Protein AF-A0A1V9VDY4-F1 (afdb_monomer_lite)

pLDDT: mean 90.86, std 6.99, range [54.84, 97.06]

Foldseek 3Di:
DVVLVVLVVVLVVVVPDQKDKFKWFFQDWDDDDAWIWTWIDTDPFIAIETDGPVVPDDHGWIKTFIWGCPPPDSVCRVVHHYTYTPDMDTDDDDPDPLVVVLVVLPVVDDDPLSSQVVCCVPVVRDHDPVSVVVVVVPD

Structure (mmCIF, N/CA/C/O backbone):
data_AF-A0A1V9VDY4-F1
#
_entry.id   AF-A0A1V9VDY4-F1
#
loop_
_atom_site.group_PDB
_atom_site.id
_atom_site.type_symbol
_atom_site.label_atom_id
_atom_site.label_alt_id
_atom_site.label_comp_id
_atom_site.label_asym_id
_atom_site.label_entity_id
_atom_site.label_seq_id
_atom_site.pdbx_PDB_ins_code
_atom_site.Cartn_x
_atom_site.Cartn_y
_atom_site.Cartn_z
_atom_site.occupancy
_atom_site.B_iso_or_equiv
_atom_site.auth_seq_id
_atom_site.auth_comp_id
_atom_site.auth_asym_id
_atom_site.auth_atom_id
_atom_site.pdbx_PDB_model_num
ATOM 1 N N . MET A 1 1 ? -23.621 11.978 -4.513 1.00 56.09 1 MET A N 1
ATOM 2 C CA . MET A 1 1 ? -24.142 11.638 -3.167 1.00 56.09 1 MET A CA 1
ATOM 3 C C . MET A 1 1 ? -24.017 10.143 -2.850 1.00 56.09 1 MET A C 1
ATOM 5 O O . MET A 1 1 ? -23.484 9.822 -1.799 1.00 56.09 1 MET A O 1
ATOM 9 N N . ILE A 1 2 ? -24.393 9.242 -3.771 1.00 63.03 2 ILE A N 1
ATOM 10 C CA . ILE A 1 2 ? -24.307 7.767 -3.617 1.00 63.03 2 ILE A CA 1
ATOM 11 C C . ILE A 1 2 ? -22.907 7.274 -3.185 1.00 63.03 2 ILE A C 1
ATOM 13 O O . ILE A 1 2 ? -22.795 6.420 -2.313 1.00 63.03 2 ILE A O 1
ATOM 17 N N . ASN A 1 3 ? -21.839 7.872 -3.723 1.00 80.12 3 ASN A N 1
ATOM 18 C CA . ASN A 1 3 ? -20.452 7.499 -3.419 1.00 80.12 3 ASN A CA 1
ATOM 19 C C . ASN A 1 3 ? -20.071 7.725 -1.933 1.00 80.12 3 ASN A C 1
ATOM 21 O O . ASN A 1 3 ? -19.438 6.870 -1.322 1.00 80.12 3 ASN A O 1
ATOM 25 N N . ILE A 1 4 ? -20.517 8.822 -1.306 1.00 87.88 4 ILE A N 1
ATOM 26 C CA . ILE A 1 4 ? -20.198 9.105 0.109 1.00 87.88 4 ILE A CA 1
ATOM 27 C C . ILE A 1 4 ? -20.936 8.137 1.036 1.00 87.88 4 ILE A C 1
ATOM 29 O O . ILE A 1 4 ? -20.347 7.651 1.998 1.00 87.88 4 ILE A O 1
ATOM 33 N N . LEU A 1 5 ? -22.203 7.835 0.735 1.00 90.88 5 LEU A N 1
ATOM 34 C CA . LEU A 1 5 ? -22.981 6.876 1.517 1.00 90.88 5 LEU A CA 1
ATOM 35 C C . LEU A 1 5 ? -22.346 5.480 1.464 1.00 90.88 5 LEU A C 1
ATOM 37 O O . LEU A 1 5 ? -22.182 4.857 2.507 1.00 90.88 5 LEU A O 1
ATOM 41 N N . PHE A 1 6 ? -21.930 5.030 0.276 1.00 89.94 6 PHE A N 1
ATOM 42 C CA . PHE A 1 6 ? -21.223 3.759 0.112 1.00 89.94 6 PHE A CA 1
ATOM 43 C C . PHE A 1 6 ? -19.930 3.715 0.940 1.00 89.94 6 PHE A C 1
ATOM 45 O O . PHE A 1 6 ? -19.751 2.804 1.742 1.00 89.94 6 PHE A O 1
ATOM 52 N N . ASN A 1 7 ? -19.083 4.748 0.844 1.00 90.19 7 ASN A N 1
ATOM 53 C CA . ASN A 1 7 ? -17.867 4.840 1.661 1.00 90.19 7 ASN A CA 1
ATOM 54 C C . ASN A 1 7 ? -18.159 4.846 3.166 1.00 90.19 7 ASN A C 1
ATOM 56 O O . ASN A 1 7 ? -17.400 4.279 3.946 1.00 90.19 7 ASN A O 1
ATOM 60 N N . TYR A 1 8 ? -19.242 5.497 3.594 1.00 93.19 8 TYR A N 1
ATOM 61 C CA . TYR A 1 8 ? -19.627 5.524 5.001 1.00 93.19 8 TYR A CA 1
ATOM 62 C C . TYR A 1 8 ? -20.048 4.143 5.511 1.00 93.19 8 TYR A C 1
ATOM 64 O O . TYR A 1 8 ? -19.689 3.779 6.630 1.00 93.19 8 TYR A O 1
ATOM 72 N N . LEU A 1 9 ? -20.761 3.360 4.695 1.00 92.56 9 LEU A N 1
ATOM 73 C CA . LEU A 1 9 ? -21.112 1.978 5.027 1.00 92.56 9 LEU A CA 1
ATOM 74 C C . LEU A 1 9 ? -19.859 1.100 5.128 1.00 92.56 9 LEU A C 1
ATOM 76 O O . LEU A 1 9 ? -19.678 0.439 6.146 1.00 92.56 9 LEU A O 1
ATOM 80 N N . SER A 1 10 ? -18.940 1.174 4.162 1.00 91.81 10 SER A N 1
ATOM 81 C CA . SER A 1 10 ? -17.666 0.440 4.221 1.00 91.81 10 SER A CA 1
ATOM 82 C C . SER A 1 10 ? -16.811 0.843 5.428 1.00 91.81 10 SER A C 1
ATOM 84 O O . SER A 1 10 ? -16.224 -0.003 6.099 1.00 91.81 10 SER A O 1
ATOM 86 N N . TYR A 1 11 ? -16.790 2.133 5.775 1.00 93.94 11 TYR A N 1
ATOM 87 C CA . TYR A 1 11 ? -16.150 2.610 6.999 1.00 93.94 11 TYR A CA 1
ATOM 88 C C . TYR A 1 11 ? -16.806 2.029 8.260 1.00 93.94 11 TYR A C 1
ATOM 90 O O . TYR A 1 11 ? -16.112 1.678 9.212 1.00 93.94 11 TYR A O 1
ATOM 98 N N . LYS A 1 12 ? -18.138 1.919 8.295 1.00 94.12 12 LYS A N 1
ATOM 99 C CA . LYS A 1 12 ? -18.848 1.300 9.422 1.00 94.12 12 LYS A CA 1
ATOM 100 C C . LYS A 1 12 ? -18.514 -0.179 9.564 1.00 94.12 12 LYS A C 1
ATOM 102 O O . LYS A 1 12 ? -18.326 -0.607 10.697 1.00 94.12 12 LYS A O 1
ATOM 107 N N . GLU A 1 13 ? -18.392 -0.910 8.457 1.00 92.56 13 GLU A N 1
ATOM 108 C CA . GLU A 1 13 ? -17.922 -2.301 8.452 1.00 92.56 13 GLU A CA 1
ATOM 109 C C . GLU A 1 13 ? -16.512 -2.414 9.045 1.00 92.56 13 GLU A C 1
ATOM 111 O O . GLU A 1 13 ? -16.319 -3.156 10.004 1.00 92.56 13 GLU A O 1
ATOM 116 N N . LEU A 1 14 ? -15.566 -1.585 8.584 1.00 92.69 14 LEU A N 1
ATOM 117 C CA . LEU A 1 14 ? -14.205 -1.525 9.138 1.00 92.69 14 LEU A CA 1
ATOM 118 C C . LEU A 1 14 ? -14.198 -1.252 10.654 1.00 92.69 14 LEU A C 1
ATOM 120 O O . LEU A 1 14 ? -13.362 -1.774 11.383 1.00 92.69 14 LEU A O 1
ATOM 124 N N . LYS A 1 15 ? -15.119 -0.415 11.147 1.00 93.75 15 LYS A N 1
ATOM 125 C CA . LYS A 1 15 ? -15.198 -0.025 12.565 1.00 93.75 15 LYS A CA 1
ATOM 126 C C . LYS A 1 15 ? -15.959 -1.010 13.454 1.00 93.75 15 LYS A C 1
ATOM 128 O O . LYS A 1 15 ? -16.056 -0.733 14.650 1.00 93.75 15 LYS A O 1
ATOM 133 N N . LYS A 1 16 ? -16.503 -2.113 12.921 1.00 93.06 16 LYS A N 1
ATOM 134 C CA . LYS A 1 16 ? -17.168 -3.145 13.740 1.00 93.06 16 LYS A CA 1
ATOM 135 C C . LYS A 1 16 ? -16.210 -3.788 14.740 1.00 93.06 16 LYS A C 1
ATOM 137 O O . LYS A 1 16 ? -16.628 -4.126 15.843 1.00 93.06 16 LYS A O 1
ATOM 142 N N . GLU A 1 17 ? -14.936 -3.894 14.373 1.00 91.56 17 GLU A N 1
ATOM 143 C CA . GLU A 1 17 ? -13.894 -4.514 15.184 1.00 91.56 17 GLU A CA 1
ATOM 144 C C . GLU A 1 17 ? -12.765 -3.520 15.458 1.00 91.56 17 GLU A C 1
ATOM 146 O O . GLU A 1 17 ? -12.390 -2.720 14.599 1.00 91.56 17 GLU A O 1
ATOM 151 N N . TYR A 1 18 ? -12.210 -3.548 16.673 1.00 93.56 18 TYR A N 1
ATOM 152 C CA . TYR A 1 18 ? -11.045 -2.722 17.016 1.00 93.56 18 TYR A CA 1
ATOM 153 C C . TYR A 1 18 ? -9.753 -3.252 16.407 1.00 93.56 18 TYR A C 1
ATOM 155 O O . TYR A 1 18 ? -8.854 -2.466 16.126 1.00 93.56 18 TYR A O 1
ATOM 163 N N . ILE A 1 19 ? -9.676 -4.564 16.212 1.00 95.81 19 ILE A N 1
ATOM 164 C CA . ILE A 1 19 ? -8.570 -5.259 15.570 1.00 95.81 19 ILE A CA 1
ATOM 165 C C . ILE A 1 19 ? -9.151 -5.856 14.302 1.00 95.81 19 ILE A C 1
ATOM 167 O O . ILE A 1 19 ? -10.032 -6.698 14.396 1.00 95.81 19 ILE A O 1
ATOM 171 N N . PHE A 1 20 ? -8.708 -5.370 13.150 1.00 94.75 20 PHE A N 1
ATOM 172 C CA . PHE A 1 20 ? -9.260 -5.761 11.862 1.00 94.75 20 PHE A CA 1
ATOM 173 C C . PHE A 1 20 ? -8.207 -6.504 11.055 1.00 94.75 20 PHE A C 1
ATOM 175 O O . PHE A 1 20 ? -7.064 -6.049 10.954 1.00 94.75 20 PHE A O 1
ATOM 182 N N . GLU A 1 21 ? -8.608 -7.632 10.485 1.00 94.88 21 GLU A N 1
ATOM 183 C CA . GLU A 1 21 ? -7.789 -8.472 9.620 1.00 94.88 21 GLU A CA 1
ATOM 184 C C . GLU A 1 21 ? -8.248 -8.333 8.168 1.00 94.88 21 GLU A C 1
ATOM 186 O O . GLU A 1 21 ? -9.444 -8.335 7.870 1.00 94.88 21 GLU A O 1
ATOM 191 N N . THR A 1 22 ? -7.304 -8.184 7.241 1.00 94.50 22 THR A N 1
ATOM 192 C CA . THR A 1 22 ? -7.633 -8.074 5.821 1.00 94.50 22 THR A CA 1
ATOM 193 C C . THR A 1 22 ? -6.510 -8.563 4.922 1.00 94.50 22 THR A C 1
ATOM 195 O O . THR A 1 22 ? -5.326 -8.387 5.213 1.00 94.50 22 THR A O 1
ATOM 198 N N . LYS A 1 23 ? -6.893 -9.100 3.763 1.00 95.19 23 LYS A N 1
ATOM 199 C CA . LYS A 1 23 ? -5.962 -9.363 2.667 1.00 95.19 23 LYS A CA 1
ATOM 200 C C . LYS A 1 23 ? -5.697 -8.060 1.928 1.00 95.19 23 LYS A C 1
ATOM 202 O O . LYS A 1 23 ? -6.637 -7.394 1.497 1.00 95.19 23 LYS A O 1
ATOM 207 N N . ALA A 1 24 ? -4.429 -7.720 1.757 1.00 95.44 24 ALA A N 1
ATOM 208 C CA . ALA A 1 24 ? -4.005 -6.503 1.099 1.00 95.44 24 ALA A CA 1
ATOM 209 C C . ALA A 1 24 ? -2.908 -6.751 0.056 1.00 95.44 24 ALA A C 1
ATOM 211 O O . ALA A 1 24 ? -1.959 -7.492 0.297 1.00 95.44 24 ALA A O 1
ATOM 212 N N . GLU A 1 25 ? -3.021 -6.091 -1.096 1.00 94.69 25 GLU A N 1
ATOM 213 C CA . GLU A 1 25 ? -1.958 -6.024 -2.109 1.00 94.69 25 GLU A CA 1
ATOM 214 C C . GLU A 1 25 ? -1.026 -4.845 -1.797 1.00 94.69 25 GLU A C 1
ATOM 216 O O . GLU A 1 25 ? -1.482 -3.727 -1.526 1.00 94.69 25 GLU A O 1
ATOM 221 N N . VAL A 1 26 ? 0.287 -5.071 -1.863 1.00 95.25 26 VAL A N 1
ATOM 222 C CA . VAL A 1 26 ? 1.295 -4.012 -1.750 1.00 95.25 26 VAL A CA 1
ATOM 223 C C . VAL A 1 26 ? 1.333 -3.206 -3.045 1.00 95.25 26 VAL A C 1
ATOM 225 O O . VAL A 1 26 ? 1.874 -3.643 -4.057 1.00 95.25 26 VAL A O 1
ATOM 228 N N . LEU A 1 27 ? 0.794 -1.989 -3.017 1.00 93.31 27 LEU A N 1
ATOM 229 C CA . LEU A 1 27 ? 0.771 -1.111 -4.187 1.00 93.31 27 LEU A CA 1
ATOM 230 C C . LEU A 1 27 ? 2.097 -0.386 -4.395 1.00 93.31 27 LEU A C 1
ATOM 232 O O . LEU A 1 27 ? 2.561 -0.230 -5.523 1.00 93.31 27 LEU A O 1
ATOM 236 N N . ASN A 1 28 ? 2.678 0.129 -3.310 1.00 92.81 28 ASN A N 1
ATOM 237 C CA . ASN A 1 28 ? 3.909 0.903 -3.378 1.00 92.81 28 ASN A CA 1
ATOM 238 C C . ASN A 1 28 ? 4.664 0.891 -2.050 1.00 92.81 28 ASN A C 1
ATOM 240 O O . ASN A 1 28 ? 4.069 0.704 -0.989 1.00 92.81 28 ASN A O 1
ATOM 244 N N . ILE A 1 29 ? 5.964 1.163 -2.116 1.00 93.75 29 ILE A N 1
ATOM 245 C CA . ILE A 1 29 ? 6.860 1.214 -0.962 1.00 93.75 29 ILE A CA 1
ATOM 246 C C . ILE A 1 29 ? 7.597 2.549 -0.997 1.00 93.75 29 ILE A C 1
ATOM 248 O O . ILE A 1 29 ? 8.145 2.941 -2.026 1.00 93.75 29 ILE A O 1
ATOM 252 N N . TYR A 1 30 ? 7.592 3.250 0.132 1.00 92.25 30 TYR A N 1
ATOM 253 C CA . TYR A 1 30 ? 8.275 4.520 0.335 1.00 92.25 30 TYR A CA 1
ATOM 254 C C . TYR A 1 30 ? 9.353 4.329 1.408 1.00 92.25 30 TYR A C 1
ATOM 256 O O . TYR A 1 30 ? 9.033 4.390 2.603 1.00 92.25 30 TYR A O 1
ATOM 264 N N . PRO A 1 31 ? 10.617 4.116 1.007 1.00 91.06 31 PRO A N 1
ATOM 265 C CA . PRO A 1 31 ? 11.702 3.917 1.956 1.00 91.06 31 PRO A CA 1
ATOM 266 C C . PRO A 1 31 ? 11.888 5.140 2.861 1.00 91.06 31 PRO A C 1
ATOM 268 O O . PRO A 1 31 ? 11.918 6.276 2.376 1.00 91.06 31 PRO A O 1
ATOM 271 N N . LYS A 1 32 ? 12.016 4.931 4.177 1.00 91.19 32 LYS A N 1
ATOM 272 C CA . LYS A 1 32 ? 12.476 5.961 5.135 1.00 91.19 32 LYS A CA 1
ATOM 273 C C . LYS A 1 32 ? 13.729 5.475 5.847 1.00 91.19 32 LYS A C 1
ATOM 275 O O . LYS A 1 32 ? 14.176 4.357 5.633 1.00 91.19 32 LYS A O 1
ATOM 280 N N . GLU A 1 33 ? 14.341 6.304 6.687 1.00 89.00 33 GLU A N 1
ATOM 281 C CA . GLU A 1 33 ? 15.585 5.923 7.369 1.00 89.00 33 GLU A CA 1
ATOM 282 C C . GLU A 1 33 ? 15.401 4.696 8.275 1.00 89.00 33 GLU A C 1
ATOM 284 O O . GLU A 1 33 ? 16.178 3.748 8.175 1.00 89.00 33 GLU A O 1
ATOM 289 N N . LYS A 1 34 ? 14.343 4.685 9.100 1.00 90.50 34 LYS A N 1
ATOM 290 C CA . LYS A 1 34 ? 14.129 3.680 10.161 1.00 90.50 34 LYS A CA 1
ATOM 291 C C . LYS A 1 34 ? 13.155 2.553 9.809 1.00 90.50 34 LYS A C 1
ATOM 293 O O . LYS A 1 34 ? 13.256 1.473 10.370 1.00 90.50 34 LYS A O 1
ATOM 298 N N . PHE A 1 35 ? 12.190 2.819 8.942 1.00 92.56 35 PHE A N 1
ATOM 299 C CA . PHE A 1 35 ? 11.129 1.888 8.556 1.00 92.56 35 PHE A CA 1
ATOM 300 C C . PHE A 1 35 ? 10.671 2.226 7.145 1.00 92.56 35 PHE A C 1
ATOM 302 O O . PHE A 1 35 ? 10.915 3.334 6.669 1.00 92.56 35 PHE A O 1
ATOM 309 N N . ASP A 1 36 ? 9.962 1.315 6.502 1.00 94.00 36 ASP A N 1
ATOM 310 C CA . ASP A 1 36 ? 9.348 1.595 5.212 1.00 94.00 36 ASP A CA 1
ATOM 311 C C . ASP A 1 36 ? 7.875 1.934 5.408 1.00 94.00 36 ASP A C 1
ATOM 313 O O . ASP A 1 36 ? 7.174 1.317 6.214 1.00 94.00 36 ASP A O 1
ATOM 317 N N . VAL A 1 37 ? 7.399 2.951 4.689 1.00 95.69 37 VAL A N 1
ATOM 318 C CA . VAL A 1 37 ? 5.967 3.242 4.607 1.00 95.69 37 VAL A CA 1
ATOM 319 C C . VAL A 1 37 ? 5.435 2.518 3.386 1.00 95.69 37 VAL A C 1
ATOM 321 O O . VAL A 1 37 ? 5.825 2.821 2.261 1.00 95.69 37 VAL A O 1
ATOM 324 N N . 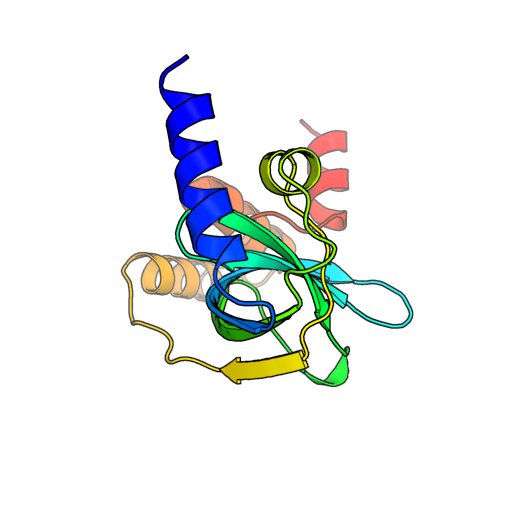ILE A 1 38 ? 4.538 1.567 3.600 1.00 96.31 38 ILE A N 1
ATOM 325 C CA . ILE A 1 38 ? 3.974 0.735 2.543 1.00 96.31 38 ILE A CA 1
ATOM 326 C C . ILE A 1 38 ? 2.532 1.158 2.300 1.00 96.31 38 ILE A C 1
ATOM 328 O O . ILE A 1 38 ? 1.745 1.272 3.240 1.00 96.31 38 ILE A O 1
ATOM 332 N N . LYS A 1 39 ? 2.190 1.403 1.032 1.00 96.56 39 LYS A N 1
ATOM 333 C CA . LYS A 1 39 ? 0.814 1.625 0.590 1.00 96.56 39 LYS A CA 1
ATOM 334 C C . LYS A 1 39 ? 0.182 0.282 0.248 1.00 96.56 39 LYS A C 1
ATOM 336 O O . LYS A 1 39 ? 0.671 -0.425 -0.631 1.00 96.56 39 LYS A O 1
ATOM 341 N N . LEU A 1 40 ? -0.911 -0.026 0.925 1.00 96.81 40 LEU A N 1
ATOM 342 C CA . LEU A 1 40 ? -1.638 -1.283 0.851 1.00 96.81 40 LEU A CA 1
ATOM 343 C C . LEU A 1 40 ? -3.047 -1.041 0.309 1.00 96.81 40 LEU A C 1
ATOM 345 O O . LEU A 1 40 ? -3.668 -0.013 0.596 1.00 96.81 40 LEU A O 1
ATOM 349 N N . LYS A 1 41 ? -3.556 -2.005 -0.455 1.00 94.56 41 LYS A N 1
ATOM 350 C CA . LYS A 1 41 ? -4.935 -2.029 -0.943 1.00 94.56 41 LYS A CA 1
ATOM 351 C C . LYS A 1 41 ? -5.662 -3.225 -0.357 1.00 94.56 41 LYS A C 1
ATOM 353 O O . LYS A 1 41 ? -5.389 -4.347 -0.770 1.00 94.56 41 LYS A O 1
ATOM 358 N N . GLY A 1 42 ? -6.549 -2.963 0.598 1.00 91.62 42 GLY A N 1
ATOM 359 C CA . GLY A 1 42 ? -7.468 -3.957 1.147 1.00 91.62 42 GLY A CA 1
ATOM 360 C C . GLY A 1 42 ? -8.761 -4.035 0.338 1.00 91.62 42 GLY A C 1
ATOM 361 O O . GLY A 1 42 ? -8.870 -3.468 -0.756 1.00 91.62 42 GLY A O 1
ATOM 362 N N . ASP A 1 43 ? -9.768 -4.703 0.895 1.00 86.44 43 ASP A N 1
ATOM 363 C CA . ASP A 1 43 ? -11.079 -4.800 0.256 1.00 86.44 43 ASP A CA 1
ATOM 364 C C . ASP A 1 43 ? -11.849 -3.471 0.350 1.00 86.44 43 ASP A C 1
ATOM 366 O O . ASP A 1 43 ? -12.373 -3.089 1.395 1.00 86.44 43 ASP A O 1
ATOM 370 N N . GLY A 1 44 ? -11.869 -2.722 -0.754 1.00 84.69 44 GLY A N 1
ATOM 371 C CA . GLY A 1 44 ? -12.613 -1.467 -0.868 1.00 84.69 44 GLY A CA 1
ATOM 372 C C . GLY A 1 44 ? -11.954 -0.237 -0.233 1.00 84.69 44 GLY A C 1
ATOM 373 O O . GLY A 1 44 ? -12.571 0.826 -0.226 1.00 84.69 44 GLY A O 1
ATOM 374 N N . PHE A 1 45 ? -10.718 -0.332 0.270 1.00 90.12 45 PHE A N 1
ATOM 375 C CA . PHE A 1 45 ? -9.977 0.818 0.801 1.00 90.12 45 PHE A CA 1
ATOM 376 C C . PHE A 1 45 ? -8.465 0.712 0.582 1.00 90.12 45 PHE A C 1
ATOM 378 O O . PHE A 1 45 ? -7.891 -0.370 0.459 1.00 90.12 45 PHE A O 1
ATOM 385 N N . GLU A 1 46 ? -7.808 1.870 0.573 1.00 94.31 46 GLU A N 1
ATOM 386 C CA . GLU A 1 46 ? -6.352 1.986 0.548 1.00 94.31 46 GLU A CA 1
ATOM 387 C C . GLU A 1 46 ? -5.864 2.605 1.853 1.00 94.31 46 GLU A C 1
ATOM 389 O O . GLU A 1 46 ? -6.496 3.500 2.417 1.00 94.31 46 GLU A O 1
ATOM 394 N N . PHE A 1 47 ? -4.723 2.136 2.335 1.00 96.38 47 PHE A N 1
ATOM 395 C CA . PHE A 1 47 ? -4.138 2.612 3.578 1.00 96.38 47 PHE A CA 1
ATOM 396 C C . PHE A 1 47 ? -2.620 2.521 3.528 1.00 96.38 47 PHE A C 1
ATOM 398 O O . PHE A 1 47 ? -2.026 1.920 2.632 1.00 96.38 47 PHE A O 1
ATOM 405 N N . PHE A 1 48 ? -1.988 3.162 4.495 1.00 97.06 48 PHE A N 1
ATOM 406 C CA . PHE A 1 48 ? -0.548 3.192 4.650 1.00 97.06 48 PHE A CA 1
ATOM 407 C C . PHE A 1 48 ? -0.181 2.543 5.973 1.00 97.06 48 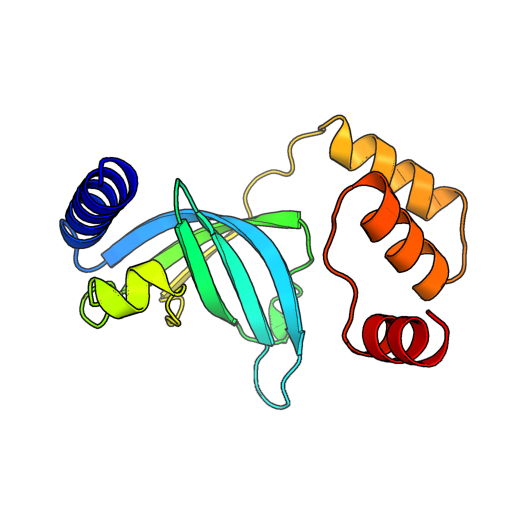PHE A C 1
ATOM 409 O O . PHE A 1 48 ? -0.861 2.755 6.979 1.00 97.06 48 PHE A O 1
ATOM 416 N N . ALA A 1 49 ? 0.911 1.792 5.994 1.00 96.62 49 ALA A N 1
ATOM 417 C CA . ALA A 1 49 ? 1.432 1.265 7.240 1.00 96.62 49 ALA A CA 1
ATOM 418 C C . ALA A 1 49 ? 2.955 1.223 7.278 1.00 96.62 49 ALA A C 1
ATOM 420 O O . ALA A 1 49 ? 3.615 1.149 6.242 1.00 96.62 49 ALA A O 1
ATOM 421 N N . SER A 1 50 ? 3.511 1.310 8.485 1.00 94.88 50 SER A N 1
ATOM 422 C CA . SER A 1 50 ? 4.948 1.154 8.716 1.00 94.88 50 SER A CA 1
ATOM 423 C C . SER A 1 50 ? 5.328 -0.316 8.854 1.00 94.88 50 SER A C 1
ATOM 425 O O . SER A 1 50 ? 4.732 -1.014 9.678 1.00 94.88 50 SER A O 1
ATOM 427 N N . PHE A 1 51 ? 6.374 -0.733 8.147 1.00 94.62 51 PHE A N 1
ATOM 428 C CA . PHE A 1 51 ? 6.999 -2.051 8.267 1.00 94.62 51 PHE A CA 1
ATOM 429 C C . PHE A 1 51 ? 8.494 -1.922 8.577 1.00 94.62 51 PHE A C 1
ATOM 431 O O . PHE A 1 51 ? 9.121 -0.922 8.216 1.00 94.62 51 PHE A O 1
ATOM 438 N N . SER A 1 52 ? 9.070 -2.926 9.248 1.00 91.62 52 SER A N 1
ATOM 439 C CA . SER A 1 52 ? 10.528 -3.000 9.402 1.00 91.62 52 SER A CA 1
ATOM 440 C C . SER A 1 52 ? 11.189 -3.245 8.044 1.00 91.62 52 SER A C 1
ATOM 442 O O . SER A 1 52 ? 10.621 -3.922 7.188 1.00 91.62 52 SER A O 1
ATOM 444 N N . LYS A 1 53 ? 12.406 -2.727 7.861 1.00 87.19 53 LYS A N 1
ATOM 445 C CA . LYS A 1 53 ? 13.194 -2.938 6.635 1.00 87.19 53 LYS A CA 1
ATOM 446 C C . LYS A 1 53 ? 13.602 -4.394 6.430 1.00 87.19 53 LYS A C 1
ATOM 448 O O . LYS A 1 53 ? 13.779 -4.833 5.297 1.00 87.19 53 LYS A O 1
ATOM 453 N N . ASP A 1 54 ? 13.711 -5.145 7.520 1.00 87.56 54 ASP A N 1
ATOM 454 C CA . ASP A 1 54 ? 14.143 -6.545 7.499 1.00 87.56 54 ASP A CA 1
ATOM 455 C C . ASP A 1 54 ? 13.083 -7.482 6.896 1.00 87.56 54 ASP A C 1
ATOM 457 O O . ASP A 1 54 ? 13.377 -8.626 6.558 1.00 87.56 54 ASP A O 1
ATOM 461 N N . GLU A 1 55 ? 11.853 -6.994 6.699 1.00 86.00 55 GLU A N 1
ATOM 462 C CA . GLU A 1 55 ? 10.740 -7.796 6.190 1.00 86.00 55 GLU A CA 1
ATOM 463 C C . GLU A 1 55 ? 10.793 -8.041 4.673 1.00 86.00 55 GLU A C 1
ATOM 465 O O . GLU A 1 55 ? 10.005 -8.837 4.167 1.00 86.00 55 GLU A O 1
ATOM 470 N N . ASN A 1 56 ? 11.693 -7.386 3.925 1.00 88.06 56 ASN A N 1
ATOM 471 C CA . ASN A 1 56 ? 11.896 -7.598 2.478 1.00 88.06 56 ASN A CA 1
ATOM 472 C C . ASN A 1 56 ? 10.580 -7.684 1.666 1.00 88.06 56 ASN A C 1
ATOM 474 O O . ASN A 1 56 ? 10.407 -8.554 0.809 1.00 88.06 56 ASN A O 1
ATOM 478 N N . ILE A 1 57 ? 9.619 -6.814 1.990 1.00 92.19 57 ILE A N 1
ATOM 479 C CA . ILE A 1 57 ? 8.325 -6.735 1.306 1.00 92.19 57 ILE A CA 1
ATOM 480 C C . ILE A 1 57 ? 8.542 -6.095 -0.061 1.00 92.19 57 ILE A C 1
ATOM 482 O O . ILE A 1 57 ? 9.268 -5.107 -0.183 1.00 92.19 57 ILE A O 1
ATOM 486 N N . LYS A 1 58 ? 7.901 -6.637 -1.096 1.00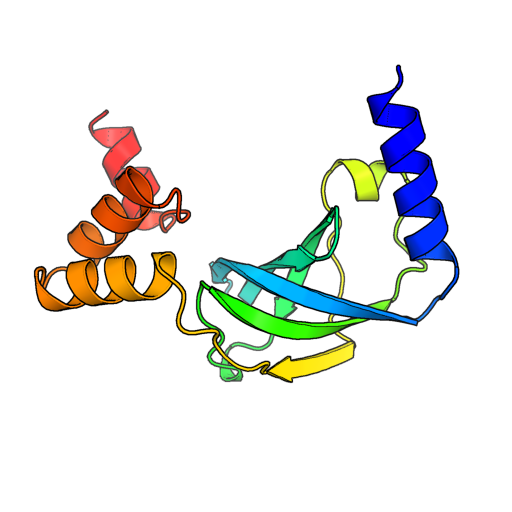 90.50 58 LYS A N 1
ATOM 487 C CA . LYS A 1 58 ? 8.003 -6.138 -2.469 1.00 90.50 58 LYS A CA 1
ATOM 488 C C . LYS A 1 58 ? 6.655 -5.639 -2.974 1.00 90.50 58 LYS A C 1
ATOM 490 O O . LYS A 1 58 ? 5.594 -6.035 -2.494 1.00 90.50 58 LYS A O 1
ATOM 495 N N . LYS A 1 59 ? 6.698 -4.751 -3.974 1.00 90.31 59 LYS A N 1
ATOM 496 C CA . LYS A 1 59 ? 5.495 -4.356 -4.721 1.00 90.31 59 LYS A CA 1
ATOM 497 C C . LYS A 1 59 ? 4.806 -5.620 -5.245 1.00 90.31 59 LYS A C 1
ATOM 499 O O . LYS A 1 59 ? 5.486 -6.540 -5.697 1.00 90.31 59 LYS A O 1
ATOM 504 N N . LEU A 1 60 ? 3.475 -5.624 -5.211 1.00 89.00 60 LEU A N 1
ATOM 505 C CA . LEU A 1 60 ? 2.596 -6.716 -5.641 1.00 89.00 60 LEU A CA 1
ATOM 506 C C . LEU A 1 60 ? 2.610 -7.965 -4.753 1.00 89.00 60 LEU A C 1
ATOM 508 O O . LEU A 1 60 ? 1.966 -8.955 -5.094 1.00 89.00 60 LEU A O 1
ATOM 512 N N . ASP A 1 61 ? 3.308 -7.947 -3.618 1.00 91.81 61 ASP A N 1
ATOM 513 C CA . ASP A 1 61 ? 3.114 -8.992 -2.620 1.00 91.81 61 ASP A CA 1
ATOM 514 C C . ASP A 1 61 ? 1.690 -8.904 -2.050 1.00 91.81 61 ASP A C 1
ATOM 516 O O . ASP A 1 61 ? 1.170 -7.815 -1.784 1.00 91.81 61 ASP A O 1
ATOM 520 N N . PHE A 1 62 ? 1.065 -10.064 -1.853 1.00 93.38 62 PHE A N 1
ATOM 521 C CA . PHE A 1 62 ? -0.192 -10.181 -1.127 1.00 93.38 62 PHE A CA 1
ATOM 522 C C . PHE A 1 62 ? 0.115 -10.492 0.330 1.00 93.38 62 PHE A C 1
ATOM 524 O O . PHE A 1 62 ? 0.831 -11.446 0.630 1.00 93.38 62 PHE A O 1
ATOM 531 N N . LEU A 1 63 ? -0.428 -9.690 1.235 1.00 95.38 63 LEU A N 1
ATOM 532 C CA . LEU A 1 63 ? -0.236 -9.829 2.670 1.00 95.38 63 LEU A CA 1
ATOM 533 C C . LEU A 1 63 ? -1.595 -10.006 3.337 1.00 95.38 63 LEU A C 1
ATOM 535 O O . LEU A 1 63 ? -2.547 -9.311 2.996 1.00 95.38 63 LEU A O 1
ATOM 539 N N . ASN A 1 64 ? -1.684 -10.902 4.309 1.00 95.94 64 ASN A N 1
ATOM 540 C CA . ASN A 1 64 ? -2.765 -10.870 5.280 1.00 95.94 64 ASN A CA 1
ATOM 541 C C . ASN A 1 64 ? -2.296 -10.011 6.453 1.00 95.94 64 ASN A C 1
ATOM 543 O O . ASN A 1 64 ? -1.271 -10.325 7.050 1.00 95.94 64 ASN A O 1
ATOM 547 N N . VAL A 1 65 ? -2.965 -8.896 6.736 1.00 96.00 65 VAL A N 1
ATOM 548 C CA . VAL A 1 65 ? -2.5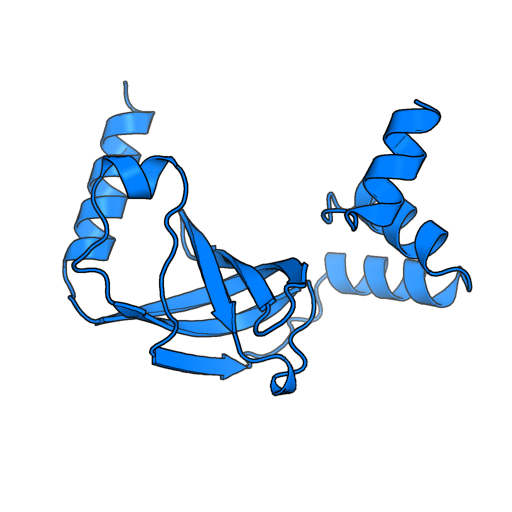06 -7.916 7.728 1.00 96.00 65 VAL A CA 1
ATOM 549 C C . VAL A 1 65 ? -3.559 -7.670 8.794 1.00 96.00 65 VAL A C 1
ATOM 551 O O . VAL A 1 65 ? -4.749 -7.583 8.503 1.00 96.00 65 VAL A O 1
ATOM 554 N N . VAL A 1 66 ? -3.091 -7.479 10.023 1.00 96.50 66 VAL A N 1
ATOM 555 C CA . VAL A 1 66 ? -3.910 -7.164 11.191 1.00 96.50 66 VAL A CA 1
ATOM 556 C C . VAL A 1 66 ? -3.517 -5.790 11.722 1.00 96.50 66 VAL A C 1
ATOM 558 O O . VAL A 1 66 ? -2.335 -5.530 11.972 1.00 96.50 66 VAL A O 1
ATOM 561 N N . PHE A 1 67 ? -4.487 -4.896 11.915 1.00 95.88 67 PHE A N 1
ATOM 562 C CA . PHE A 1 67 ? -4.236 -3.537 12.402 1.00 95.88 67 PHE A CA 1
ATOM 563 C C . PHE A 1 67 ? -5.350 -2.996 13.308 1.00 95.88 67 PHE A C 1
ATOM 565 O O . PHE A 1 67 ? -6.470 -3.500 13.334 1.00 95.88 67 PHE A O 1
ATOM 572 N N . ASP A 1 68 ? -5.025 -1.944 14.064 1.00 95.31 68 ASP A N 1
ATOM 573 C CA . ASP A 1 68 ? -5.957 -1.267 14.972 1.00 95.31 68 ASP A CA 1
ATOM 574 C C . ASP A 1 68 ? -6.790 -0.208 14.233 1.00 95.31 68 ASP A C 1
ATOM 576 O O . ASP A 1 68 ? -6.245 0.669 13.551 1.00 95.31 68 ASP A O 1
ATOM 580 N N . THR A 1 69 ? -8.113 -0.261 14.389 1.00 95.38 69 THR A N 1
ATOM 581 C CA . THR A 1 69 ? -9.053 0.647 13.718 1.00 95.38 69 THR A CA 1
ATOM 582 C C . THR A 1 69 ? -9.494 1.828 14.578 1.00 95.38 69 THR A C 1
ATOM 584 O O . THR A 1 69 ? -10.130 2.756 14.068 1.00 95.38 69 THR A O 1
ATOM 587 N N . ARG A 1 70 ? -9.194 1.851 15.884 1.00 94.50 70 ARG A N 1
ATOM 588 C CA . ARG A 1 70 ? -9.774 2.805 16.852 1.00 94.50 70 ARG A CA 1
ATOM 589 C C . ARG A 1 70 ? -9.523 4.262 16.476 1.00 94.50 70 ARG A C 1
ATOM 591 O O . ARG A 1 70 ? -10.459 5.060 16.517 1.00 94.50 70 ARG A O 1
ATOM 598 N N . ASN A 1 71 ? -8.320 4.567 15.995 1.00 93.88 71 ASN A N 1
ATOM 599 C CA . ASN A 1 71 ? -7.898 5.921 15.617 1.00 93.88 71 ASN A CA 1
ATOM 600 C C . ASN A 1 71 ? -8.291 6.323 14.184 1.00 93.88 71 ASN A C 1
ATOM 602 O O . ASN A 1 71 ? -8.011 7.441 13.750 1.00 93.88 71 ASN A O 1
ATOM 606 N N . ILE A 1 72 ? -8.948 5.434 13.437 1.00 95.19 72 ILE A N 1
ATOM 607 C CA . ILE A 1 72 ? -9.443 5.731 12.094 1.00 95.19 72 ILE A CA 1
ATOM 608 C C . ILE A 1 72 ? -10.792 6.436 12.235 1.00 95.19 72 ILE A C 1
ATOM 610 O O . ILE A 1 72 ? -11.749 5.876 12.776 1.00 95.19 72 ILE A O 1
ATOM 614 N N . THR A 1 73 ? -10.851 7.672 11.746 1.00 95.62 73 THR A N 1
ATOM 615 C CA . THR A 1 73 ? -12.077 8.459 11.600 1.00 95.62 73 THR A CA 1
ATOM 616 C C . THR A 1 73 ? -12.592 8.333 10.172 1.00 95.62 73 THR A C 1
ATOM 618 O O . THR A 1 73 ? -11.837 7.994 9.263 1.00 95.62 73 THR A O 1
ATOM 621 N N . PHE A 1 74 ? -13.857 8.673 9.929 1.00 94.75 74 PHE A N 1
ATOM 622 C CA . PHE A 1 74 ? -14.395 8.646 8.566 1.00 94.75 74 PHE A CA 1
ATOM 623 C C . PHE A 1 74 ? -13.625 9.579 7.617 1.00 94.75 74 PHE A C 1
ATOM 625 O O . PHE A 1 74 ? -13.358 9.237 6.469 1.00 94.75 74 PHE A O 1
ATOM 632 N N . TYR A 1 75 ? -13.197 10.742 8.112 1.00 93.88 75 TYR A N 1
ATOM 633 C CA . TYR A 1 75 ? -12.410 11.685 7.324 1.00 93.88 75 TYR A CA 1
ATOM 634 C C . TYR A 1 75 ? -11.034 11.127 6.939 1.00 93.88 75 TYR A C 1
ATOM 636 O O . TYR A 1 75 ? -10.604 11.293 5.799 1.00 93.88 75 TYR A O 1
ATOM 644 N N . THR A 1 76 ? -10.346 10.450 7.865 1.00 94.31 76 THR A N 1
ATOM 645 C CA . THR A 1 76 ? -9.056 9.817 7.558 1.00 94.31 76 THR A CA 1
ATOM 646 C C . THR A 1 76 ? -9.223 8.578 6.684 1.00 94.31 76 THR A C 1
ATOM 648 O O . THR A 1 76 ? -8.376 8.338 5.832 1.00 94.31 76 THR A O 1
ATOM 651 N N . TYR A 1 77 ? -10.335 7.849 6.819 1.00 93.94 77 TYR A N 1
ATOM 652 C CA . TYR A 1 77 ? -10.698 6.750 5.923 1.00 93.94 77 TYR A CA 1
ATOM 653 C C . TYR A 1 77 ? -10.799 7.209 4.463 1.00 93.94 77 TYR A C 1
ATOM 655 O O . TYR A 1 77 ? -10.146 6.633 3.599 1.00 93.94 77 TYR A O 1
ATOM 663 N N . LEU A 1 78 ? -11.517 8.307 4.192 1.00 91.62 78 LEU A N 1
ATOM 664 C CA . LEU A 1 78 ? -11.676 8.841 2.831 1.00 91.62 78 LEU A CA 1
ATOM 665 C C . LEU A 1 78 ? -10.357 9.278 2.171 1.00 91.62 78 LEU A C 1
ATOM 667 O O . LEU A 1 78 ? -10.257 9.281 0.948 1.00 91.62 78 LEU A O 1
ATOM 671 N N . LYS A 1 79 ? -9.353 9.672 2.960 1.00 90.81 79 LYS A N 1
ATOM 672 C CA . LYS A 1 79 ? -8.039 10.105 2.453 1.00 90.81 79 LYS A CA 1
ATOM 673 C C . LYS A 1 79 ? -7.048 8.960 2.240 1.00 90.81 79 LYS A C 1
ATOM 675 O O . LYS A 1 79 ? -5.977 9.190 1.683 1.00 90.81 79 LYS A O 1
ATOM 680 N N . GLY A 1 80 ? -7.379 7.765 2.718 1.00 92.38 80 GLY A N 1
ATOM 681 C CA . GLY A 1 80 ? -6.392 6.752 3.058 1.00 92.38 80 GLY A CA 1
ATOM 682 C C . GLY A 1 80 ? -5.726 7.093 4.392 1.00 92.38 80 GLY A C 1
ATOM 683 O O . GLY A 1 80 ? -5.151 8.167 4.581 1.00 92.38 80 GLY A O 1
ATOM 684 N N . PHE A 1 81 ? -5.835 6.179 5.350 1.00 95.19 81 PHE A N 1
ATOM 685 C CA . PHE A 1 81 ? -5.323 6.364 6.706 1.00 95.19 81 PHE A CA 1
ATOM 686 C C . PHE A 1 81 ? -3.940 5.734 6.862 1.00 95.19 81 PHE A C 1
ATOM 688 O O . PHE A 1 81 ? -3.566 4.830 6.118 1.00 95.19 81 PHE A O 1
ATOM 695 N N . PHE A 1 82 ? -3.189 6.199 7.857 1.00 95.62 82 PHE A N 1
ATOM 696 C CA . PHE A 1 82 ? -1.946 5.568 8.283 1.00 95.62 82 PHE A CA 1
ATOM 697 C C . PHE A 1 82 ? -2.193 4.754 9.555 1.00 95.62 82 PHE A C 1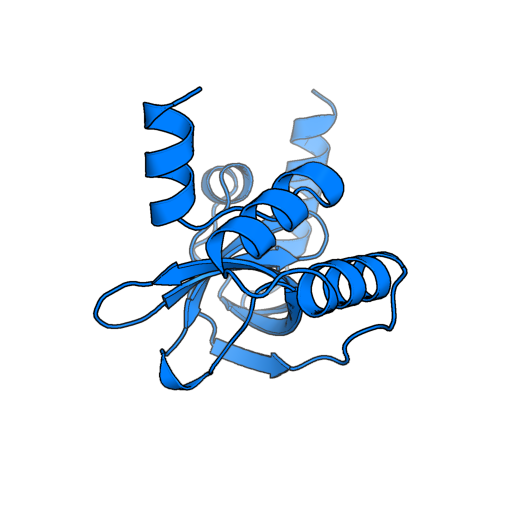
ATOM 699 O O . PHE A 1 82 ? -2.818 5.258 10.490 1.00 95.62 82 PHE A O 1
ATOM 706 N N . THR A 1 83 ? -1.708 3.516 9.604 1.00 94.44 83 THR A N 1
ATOM 707 C CA . THR A 1 83 ? -1.826 2.638 10.773 1.00 94.44 83 THR A CA 1
ATOM 708 C C . THR A 1 83 ? -0.546 1.841 11.012 1.00 94.44 83 THR A C 1
ATOM 710 O O . THR A 1 83 ? 0.333 1.760 10.157 1.00 94.44 83 THR A O 1
ATOM 713 N N . LYS A 1 84 ? -0.424 1.249 12.198 1.00 92.50 84 LYS A N 1
ATOM 714 C CA . LYS A 1 84 ? 0.642 0.300 12.512 1.00 92.50 84 LYS A CA 1
ATOM 715 C C . LYS A 1 84 ? 0.111 -1.115 12.303 1.00 92.50 84 LYS A C 1
ATOM 717 O O . LYS A 1 84 ? -0.944 -1.454 12.837 1.00 92.50 84 LYS A O 1
ATOM 722 N N . ILE A 1 85 ? 0.864 -1.937 11.577 1.00 95.38 85 ILE A N 1
ATOM 723 C CA . ILE A 1 85 ? 0.579 -3.369 11.494 1.00 95.38 85 ILE A CA 1
ATOM 724 C C . ILE A 1 85 ? 0.942 -4.020 12.826 1.00 95.38 85 ILE A C 1
ATOM 726 O O . ILE A 1 85 ? 2.045 -3.835 13.344 1.00 95.38 85 ILE A O 1
ATOM 730 N N . LEU A 1 86 ? -0.015 -4.745 13.395 1.00 95.19 86 LEU A N 1
ATOM 731 C CA . LEU A 1 86 ? 0.163 -5.525 14.616 1.00 95.19 86 LEU A CA 1
ATOM 732 C C . LEU A 1 86 ? 0.764 -6.891 14.292 1.00 95.19 86 LEU A C 1
ATOM 734 O O . LEU A 1 86 ? 1.642 -7.364 15.007 1.00 95.19 86 LEU A O 1
ATOM 738 N N . TYR A 1 87 ? 0.293 -7.494 13.204 1.00 95.06 87 TYR A N 1
ATOM 739 C CA . TYR A 1 87 ? 0.728 -8.790 12.710 1.00 95.06 87 TYR A CA 1
ATOM 740 C C . TYR A 1 87 ? 0.489 -8.880 11.201 1.00 95.06 87 TYR A C 1
ATOM 742 O O . TYR A 1 87 ? -0.448 -8.258 10.693 1.00 95.06 87 TYR A O 1
ATOM 750 N N . PHE A 1 88 ? 1.321 -9.637 10.487 1.00 95.88 88 PHE A N 1
ATOM 751 C CA . PHE A 1 88 ? 1.052 -9.979 9.098 1.00 95.88 88 PHE A CA 1
ATOM 752 C C . PHE A 1 88 ? 1.616 -11.343 8.706 1.00 95.88 88 PHE A C 1
ATOM 754 O O . PHE A 1 88 ? 2.609 -11.807 9.264 1.00 95.88 88 PHE A O 1
ATOM 761 N N . GLU A 1 89 ? 1.013 -11.926 7.678 1.00 95.06 89 GLU A N 1
ATOM 762 C CA . GLU A 1 89 ? 1.475 -13.128 6.991 1.00 95.06 89 GLU A CA 1
ATOM 763 C C . GLU A 1 89 ? 1.587 -12.856 5.489 1.00 95.06 89 GLU A C 1
ATOM 765 O O . GLU A 1 89 ? 0.836 -12.054 4.927 1.00 95.06 89 GLU A O 1
ATOM 770 N N . ARG A 1 90 ? 2.522 -13.531 4.812 1.00 93.88 90 ARG A N 1
ATOM 771 C CA . ARG A 1 90 ? 2.617 -13.476 3.347 1.00 93.88 90 ARG A CA 1
ATOM 772 C C . ARG A 1 90 ? 1.601 -14.446 2.751 1.00 93.88 90 ARG A C 1
ATOM 774 O O . ARG A 1 90 ? 1.624 -15.631 3.067 1.00 93.88 90 ARG A O 1
ATOM 781 N N . GLY A 1 91 ? 0.723 -13.934 1.898 1.00 85.81 91 GLY A N 1
ATOM 782 C CA . GLY A 1 91 ? -0.206 -14.739 1.116 1.00 85.81 91 GLY A CA 1
ATOM 783 C C . GLY A 1 91 ? 0.458 -15.347 -0.120 1.00 85.81 91 GLY A C 1
ATOM 784 O O . GLY A 1 91 ? 1.566 -14.974 -0.511 1.00 85.81 91 GLY A O 1
ATOM 785 N N . GLU A 1 92 ? -0.243 -16.278 -0.761 1.00 78.62 92 GLU A N 1
ATOM 786 C CA . GLU A 1 92 ? 0.207 -16.871 -2.021 1.00 78.62 92 GLU A CA 1
ATOM 787 C C . GLU A 1 92 ? 0.117 -15.858 -3.172 1.00 78.62 92 GLU A C 1
ATOM 789 O O . GLU A 1 92 ? -0.880 -15.146 -3.327 1.00 78.62 92 GLU A O 1
ATOM 794 N N . LYS A 1 93 ? 1.163 -15.810 -4.007 1.00 69.56 93 LYS A N 1
ATOM 795 C CA . LYS A 1 93 ? 1.122 -15.093 -5.285 1.00 69.56 93 LYS A CA 1
ATOM 796 C C . LYS A 1 93 ? 0.286 -15.889 -6.278 1.00 69.56 93 LYS A C 1
ATOM 798 O O . LYS A 1 93 ? 0.600 -17.035 -6.594 1.00 69.56 93 LYS A O 1
ATOM 803 N N . ASN A 1 94 ? -0.787 -15.277 -6.761 1.00 66.25 94 ASN A N 1
ATOM 804 C CA . ASN A 1 94 ? -1.640 -15.875 -7.776 1.00 66.25 94 ASN A CA 1
ATOM 805 C C . ASN A 1 94 ? -1.052 -15.603 -9.157 1.00 66.25 94 ASN A C 1
ATOM 807 O O . ASN A 1 94 ? -1.078 -14.445 -9.563 1.00 66.25 94 ASN A O 1
ATOM 811 N N . ASN A 1 95 ? -0.675 -16.670 -9.883 1.00 69.00 95 ASN A N 1
ATOM 812 C CA . ASN A 1 95 ? -0.169 -16.691 -11.272 1.00 69.00 95 ASN A CA 1
ATOM 813 C C . ASN A 1 95 ? -1.101 -15.992 -12.285 1.00 69.00 95 ASN A C 1
ATOM 815 O O . ASN A 1 95 ? -1.727 -16.608 -13.155 1.00 69.00 95 ASN A O 1
ATOM 819 N N . SER A 1 96 ? -1.207 -14.678 -12.167 1.00 82.12 96 SER A N 1
ATOM 820 C CA . SER A 1 96 ? -2.146 -13.850 -12.905 1.00 82.12 96 SER A CA 1
ATOM 821 C C . SER A 1 96 ? -1.568 -13.442 -14.258 1.00 82.12 96 SER A C 1
ATOM 823 O O . SER A 1 96 ? -0.361 -13.496 -14.501 1.00 82.12 96 SER A O 1
ATOM 825 N N . VAL A 1 97 ? -2.434 -12.989 -15.168 1.00 86.62 97 VAL A N 1
ATOM 826 C CA . VAL A 1 97 ? -1.992 -12.407 -16.449 1.00 86.62 97 VAL A CA 1
ATOM 827 C C . VAL A 1 97 ? -1.057 -11.216 -16.204 1.00 86.62 97 VAL A C 1
ATOM 829 O O . VAL A 1 97 ? -0.054 -11.077 -16.898 1.00 86.62 97 VAL A O 1
ATOM 832 N N . LYS A 1 98 ? -1.338 -10.411 -15.169 1.00 87.00 98 LYS A N 1
ATOM 833 C CA . LYS A 1 98 ? -0.493 -9.287 -14.743 1.00 87.00 98 LYS A CA 1
ATOM 834 C C . LYS A 1 98 ? 0.919 -9.762 -14.381 1.00 87.00 98 LYS A C 1
ATOM 836 O O . LYS A 1 98 ? 1.880 -9.207 -14.897 1.00 87.00 98 LYS A O 1
ATOM 841 N N . GLU A 1 99 ? 1.052 -10.820 -13.579 1.00 85.88 99 GLU A N 1
ATOM 842 C CA . GLU A 1 99 ? 2.359 -11.393 -13.205 1.00 85.88 99 GLU A CA 1
ATOM 843 C C . GLU A 1 99 ? 3.149 -11.918 -14.405 1.00 85.88 99 GLU A C 1
ATOM 845 O O . GLU A 1 99 ? 4.356 -11.696 -14.491 1.00 85.88 99 GLU A O 1
ATOM 850 N N . LYS A 1 100 ? 2.479 -12.553 -15.373 1.00 90.50 100 LYS A N 1
ATOM 851 C CA . LYS A 1 100 ? 3.138 -13.005 -16.608 1.00 90.50 100 LYS A CA 1
ATOM 852 C C . LYS A 1 100 ? 3.716 -11.838 -17.409 1.00 90.50 100 LYS A C 1
ATOM 854 O O . LYS A 1 100 ? 4.827 -11.948 -17.919 1.00 90.50 100 LYS A O 1
ATOM 859 N N . ILE A 1 101 ? 2.984 -10.725 -17.504 1.00 92.12 101 ILE A N 1
ATOM 860 C CA . ILE A 1 101 ? 3.463 -9.523 -18.200 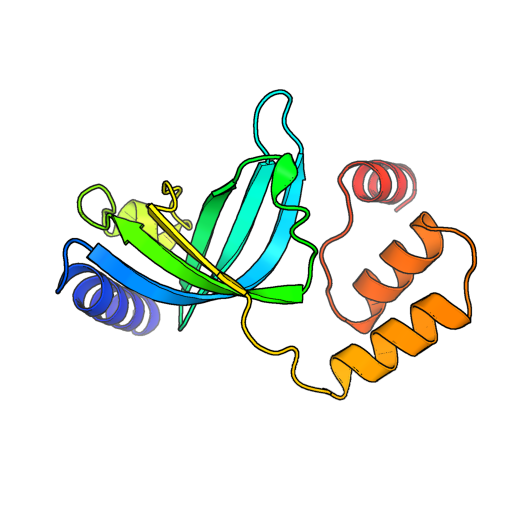1.00 92.12 101 ILE A CA 1
ATOM 861 C C . ILE A 1 101 ? 4.651 -8.913 -17.451 1.00 92.12 101 ILE A C 1
ATOM 863 O O . ILE A 1 101 ? 5.643 -8.578 -18.089 1.00 92.12 101 ILE A O 1
ATOM 867 N N . ILE A 1 102 ? 4.587 -8.824 -16.118 1.00 91.56 102 ILE A N 1
ATOM 868 C CA . ILE A 1 102 ? 5.698 -8.318 -15.291 1.00 91.56 102 ILE A CA 1
ATOM 869 C C . ILE A 1 102 ? 6.954 -9.142 -15.534 1.00 91.56 102 ILE A C 1
ATOM 871 O O . ILE A 1 102 ? 7.996 -8.581 -15.854 1.00 91.56 102 ILE A O 1
ATOM 875 N N . LYS A 1 103 ? 6.838 -10.471 -15.456 1.00 91.31 103 LYS A N 1
ATOM 876 C CA . LYS A 1 103 ? 7.963 -11.375 -15.689 1.00 91.31 103 LYS A CA 1
ATOM 877 C C . LYS A 1 103 ? 8.561 -11.177 -17.083 1.00 91.31 103 LYS A C 1
ATOM 879 O O . LYS A 1 103 ? 9.772 -11.072 -17.219 1.00 91.31 103 LYS A O 1
ATOM 884 N N . ASN A 1 104 ? 7.717 -11.039 -18.105 1.00 94.50 104 ASN A N 1
ATOM 885 C CA . ASN A 1 104 ? 8.181 -10.745 -19.456 1.00 94.50 104 ASN A CA 1
ATOM 886 C C . ASN A 1 104 ? 8.910 -9.388 -19.540 1.00 94.50 104 ASN A C 1
ATOM 888 O O . ASN A 1 104 ? 9.933 -9.286 -20.207 1.00 94.50 104 ASN A O 1
ATOM 892 N N . ILE A 1 105 ? 8.426 -8.343 -18.860 1.00 94.50 105 ILE A N 1
ATOM 893 C CA . ILE A 1 105 ? 9.122 -7.045 -18.798 1.00 94.50 105 ILE A CA 1
ATOM 894 C C . ILE A 1 105 ? 10.489 -7.199 -18.115 1.00 94.50 105 ILE A C 1
ATOM 896 O O . ILE A 1 105 ? 11.469 -6.646 -18.613 1.00 94.50 105 ILE A O 1
ATOM 900 N N . GLU A 1 106 ? 10.563 -7.946 -17.010 1.00 91.75 106 GLU A N 1
ATOM 901 C CA . GLU A 1 106 ? 11.801 -8.193 -16.259 1.00 91.75 106 GLU A CA 1
ATOM 902 C C . GLU A 1 106 ? 12.836 -8.988 -17.066 1.00 91.75 106 GLU A C 1
ATOM 904 O O . GLU A 1 106 ? 14.022 -8.672 -16.996 1.00 91.75 106 GLU A O 1
ATOM 909 N N . GLU A 1 107 ? 12.398 -9.972 -17.855 1.00 95.12 107 GLU A N 1
ATOM 910 C CA . GLU A 1 107 ? 13.264 -10.812 -18.695 1.00 95.12 107 GLU A CA 1
ATOM 911 C C . GLU A 1 107 ? 13.799 -10.086 -19.941 1.00 95.12 107 GLU A C 1
ATOM 913 O O . GLU A 1 107 ? 14.871 -10.432 -20.428 1.00 95.12 107 GLU A O 1
ATOM 918 N N . ASN A 1 108 ? 13.081 -9.083 -20.463 1.00 96.00 108 ASN A N 1
ATOM 919 C CA . ASN A 1 108 ? 13.459 -8.390 -21.705 1.00 96.00 108 ASN A CA 1
ATOM 920 C C . ASN A 1 108 ? 14.278 -7.104 -21.499 1.00 96.00 108 ASN A C 1
ATOM 922 O O . ASN A 1 108 ? 14.738 -6.516 -22.477 1.00 96.00 108 ASN A O 1
ATOM 926 N N . HIS A 1 109 ? 14.454 -6.640 -20.263 1.00 94.44 109 HIS A N 1
ATOM 927 C CA . HIS A 1 109 ? 15.180 -5.400 -19.976 1.00 94.44 109 HIS A CA 1
ATOM 928 C C . HIS A 1 109 ? 16.152 -5.630 -18.832 1.00 94.44 109 HIS A C 1
ATOM 930 O O . HIS A 1 109 ? 15.743 -6.175 -17.817 1.00 94.44 109 HIS A O 1
ATOM 936 N N . ASP A 1 110 ? 17.398 -5.175 -18.942 1.00 91.62 110 ASP A N 1
ATOM 937 C CA . ASP A 1 110 ? 18.383 -5.294 -17.856 1.00 91.62 110 ASP A CA 1
ATOM 938 C C . ASP A 1 110 ? 18.348 -4.105 -16.888 1.00 91.62 110 ASP A C 1
ATOM 940 O O . ASP A 1 110 ? 18.548 -4.265 -15.682 1.00 91.62 110 ASP A O 1
ATOM 944 N N . ASP A 1 111 ? 18.056 -2.912 -17.410 1.00 94.19 111 ASP A N 1
ATOM 945 C CA . ASP A 1 111 ? 18.040 -1.680 -16.629 1.00 94.19 111 ASP A CA 1
ATOM 946 C C . ASP A 1 111 ? 16.792 -1.582 -15.737 1.00 94.19 111 ASP A C 1
ATOM 948 O O . ASP A 1 111 ? 15.648 -1.714 -16.185 1.00 94.19 111 ASP A O 1
ATOM 952 N N . PHE A 1 112 ? 17.020 -1.313 -14.450 1.00 90.44 112 PHE A N 1
ATOM 953 C CA . PHE A 1 112 ? 15.963 -1.216 -13.446 1.00 90.44 112 PHE A CA 1
ATOM 954 C C . PHE A 1 112 ? 14.962 -0.085 -13.735 1.00 90.44 112 PHE A C 1
ATOM 956 O O . PHE A 1 112 ? 13.759 -0.275 -13.551 1.00 90.44 112 PHE A O 1
ATOM 963 N N . MET A 1 113 ? 15.429 1.067 -14.223 1.00 92.00 113 MET A N 1
ATOM 964 C CA . MET A 1 113 ? 14.574 2.223 -14.505 1.00 92.00 113 MET A CA 1
ATOM 965 C C . MET A 1 113 ? 13.697 1.965 -15.729 1.00 92.00 113 MET A C 1
ATOM 967 O O . MET A 1 113 ? 12.518 2.318 -15.722 1.00 92.00 113 MET A O 1
ATOM 971 N N . ILE A 1 114 ? 14.231 1.283 -16.747 1.00 93.19 114 ILE A N 1
ATOM 972 C CA . ILE A 1 114 ? 13.448 0.845 -17.910 1.00 93.19 114 ILE A CA 1
ATOM 973 C C . ILE A 1 114 ? 12.366 -0.155 -17.482 1.00 93.19 114 ILE A C 1
ATOM 975 O O . ILE A 1 114 ? 11.202 0.007 -17.857 1.00 93.19 114 ILE A O 1
ATOM 979 N N . ARG A 1 115 ? 12.698 -1.143 -16.636 1.00 94.50 115 ARG A N 1
ATOM 980 C CA . ARG A 1 115 ? 11.700 -2.078 -16.078 1.00 94.50 115 ARG A CA 1
ATOM 981 C C . ARG A 1 115 ? 10.589 -1.341 -15.330 1.00 94.50 115 ARG A C 1
ATOM 983 O O . ARG A 1 115 ? 9.413 -1.646 -15.533 1.00 94.50 115 ARG A O 1
ATOM 990 N N . GLU A 1 116 ? 10.930 -0.385 -14.462 1.00 92.69 116 GLU A N 1
ATOM 991 C CA . GLU A 1 116 ? 9.930 0.408 -13.733 1.00 92.69 116 GLU A CA 1
ATOM 992 C C . GLU A 1 116 ? 9.053 1.239 -14.681 1.00 92.69 116 GLU A C 1
ATOM 994 O O . GLU A 1 116 ? 7.834 1.272 -14.502 1.00 92.69 116 GLU A O 1
ATOM 999 N N . LEU A 1 117 ? 9.641 1.856 -15.709 1.00 93.75 117 LEU A N 1
ATOM 1000 C CA . LEU A 1 117 ? 8.911 2.649 -16.697 1.00 93.75 117 LEU A CA 1
ATOM 1001 C C . LEU A 1 117 ? 7.879 1.803 -17.453 1.00 93.75 117 LEU A C 1
ATOM 1003 O O . LEU A 1 117 ? 6.711 2.182 -17.534 1.00 93.75 117 LEU A O 1
ATOM 1007 N N . PHE A 1 118 ? 8.272 0.635 -17.963 1.00 94.69 118 PHE A N 1
ATOM 1008 C CA . PHE A 1 118 ? 7.358 -0.259 -18.682 1.00 94.69 118 PHE A CA 1
ATOM 1009 C C . PHE A 1 118 ? 6.249 -0.797 -17.770 1.00 94.69 118 PHE A C 1
ATOM 1011 O O . PHE A 1 118 ? 5.077 -0.804 -18.152 1.00 94.69 118 PHE A O 1
ATOM 1018 N N . ASN A 1 119 ? 6.589 -1.187 -16.540 1.00 93.81 119 ASN A N 1
ATOM 1019 C CA . ASN A 1 119 ? 5.597 -1.598 -15.548 1.00 93.81 119 ASN A CA 1
ATOM 1020 C C . ASN A 1 119 ? 4.574 -0.484 -15.259 1.00 93.81 119 ASN A C 1
ATOM 1022 O O . ASN A 1 119 ? 3.383 -0.759 -15.102 1.00 93.81 119 ASN A O 1
ATOM 1026 N N . ALA A 1 120 ? 4.998 0.779 -15.232 1.00 92.56 120 ALA A N 1
ATOM 1027 C CA . ALA A 1 120 ? 4.088 1.904 -15.065 1.00 92.56 120 ALA A CA 1
ATOM 1028 C C . ALA A 1 120 ? 3.195 2.128 -16.292 1.00 92.56 120 ALA A C 1
ATOM 1030 O O . ALA A 1 120 ? 1.978 2.235 -16.143 1.00 92.56 120 ALA A O 1
ATOM 1031 N N . LEU A 1 121 ? 3.776 2.148 -17.494 1.00 92.50 121 LEU A N 1
ATOM 1032 C CA . LEU A 1 121 ? 3.053 2.420 -18.740 1.00 92.50 121 LEU A CA 1
ATOM 1033 C C . LEU A 1 121 ? 1.997 1.356 -19.060 1.00 92.50 121 LEU A C 1
ATOM 1035 O O . LEU A 1 121 ? 0.890 1.696 -19.468 1.00 92.50 121 LEU A O 1
ATOM 1039 N N . PHE A 1 122 ? 2.323 0.076 -18.867 1.00 92.62 122 PHE A N 1
ATOM 1040 C CA . PHE A 1 122 ? 1.446 -1.023 -19.280 1.00 92.62 122 PHE A CA 1
ATOM 1041 C C . PHE A 1 122 ? 0.566 -1.569 -18.156 1.00 92.62 122 PHE A C 1
ATOM 1043 O O . PHE A 1 122 ? -0.509 -2.099 -18.434 1.00 92.62 122 PHE A O 1
ATOM 1050 N N . LEU A 1 123 ? 1.001 -1.465 -16.897 1.00 91.94 123 LEU A N 1
ATOM 1051 C CA . LEU A 1 123 ? 0.326 -2.106 -15.761 1.00 91.94 123 LEU A CA 1
ATOM 1052 C C . LEU A 1 123 ? -0.108 -1.123 -14.670 1.00 91.94 123 LEU A C 1
ATOM 1054 O O . LEU A 1 123 ? -0.629 -1.561 -13.641 1.00 91.94 123 LEU A O 1
ATOM 1058 N N . ALA A 1 124 ? 0.108 0.182 -14.876 1.00 89.31 124 ALA A N 1
ATOM 1059 C CA . ALA A 1 124 ? -0.167 1.236 -13.902 1.00 89.31 124 ALA A CA 1
ATOM 1060 C C . ALA A 1 124 ? 0.494 0.984 -12.530 1.00 89.31 124 ALA A C 1
ATOM 1062 O O . ALA A 1 124 ? -0.022 1.400 -11.489 1.00 89.31 124 ALA A O 1
ATOM 1063 N N . ILE A 1 125 ? 1.638 0.288 -12.514 1.00 90.81 125 ILE A N 1
ATOM 1064 C CA . ILE A 1 125 ? 2.414 0.070 -11.291 1.00 90.81 125 ILE A CA 1
ATOM 1065 C C . ILE A 1 125 ? 3.101 1.392 -10.917 1.00 90.81 125 ILE A C 1
ATOM 1067 O O . ILE A 1 125 ? 3.778 1.983 -11.759 1.00 90.81 125 ILE A O 1
ATOM 1071 N N . PRO A 1 126 ? 2.966 1.879 -9.671 1.00 88.94 126 PRO A N 1
ATOM 1072 C CA . PRO A 1 126 ? 3.597 3.128 -9.261 1.00 88.94 126 PRO A CA 1
ATOM 1073 C C . PRO A 1 126 ? 5.124 3.094 -9.415 1.00 88.94 126 PRO A C 1
ATOM 1075 O O . PRO A 1 126 ? 5.784 2.188 -8.900 1.00 88.94 126 PRO A O 1
ATOM 1078 N N . VAL A 1 127 ? 5.687 4.119 -10.058 1.00 91.31 127 VAL A N 1
ATOM 1079 C CA . VAL A 1 127 ? 7.142 4.316 -10.179 1.00 91.31 127 VAL A CA 1
ATOM 1080 C C . VAL A 1 127 ? 7.778 4.756 -8.856 1.00 91.31 127 VAL A C 1
ATOM 1082 O O . VAL A 1 127 ? 7.119 5.381 -8.012 1.00 91.31 127 VAL A O 1
ATOM 1085 N N . SER A 1 128 ? 9.068 4.458 -8.682 1.00 89.38 128 SER A N 1
ATOM 1086 C CA . SER A 1 128 ? 9.899 5.020 -7.611 1.00 89.38 128 SER A CA 1
ATOM 1087 C C . SER A 1 128 ? 9.950 6.556 -7.648 1.00 89.38 128 SER A C 1
ATOM 1089 O O . SER A 1 128 ? 9.639 7.190 -8.659 1.00 89.38 128 SER A O 1
ATOM 1091 N N . SER A 1 129 ? 10.341 7.180 -6.530 1.00 87.69 129 SER A N 1
ATOM 1092 C CA . SER A 1 129 ? 10.551 8.635 -6.481 1.00 87.69 129 SER A CA 1
ATOM 1093 C C . SER A 1 129 ? 11.635 9.075 -7.462 1.00 87.69 129 SER A C 1
ATOM 1095 O O . SER A 1 129 ? 11.433 10.037 -8.186 1.00 87.69 129 SER A O 1
ATOM 1097 N N . GLN A 1 130 ? 12.726 8.311 -7.559 1.00 89.69 130 GLN A N 1
ATOM 1098 C CA . GLN A 1 130 ? 13.821 8.598 -8.480 1.00 89.69 130 GLN A CA 1
ATOM 1099 C C . GLN A 1 130 ? 13.346 8.628 -9.937 1.00 89.69 130 GLN A C 1
ATOM 1101 O O . GLN A 1 130 ? 13.629 9.586 -10.653 1.00 89.69 130 GLN A O 1
ATOM 1106 N N . LEU A 1 131 ? 12.599 7.610 -10.383 1.00 90.38 131 LEU A N 1
ATOM 1107 C CA . LEU A 1 131 ? 12.096 7.585 -11.757 1.00 90.38 131 LEU A CA 1
ATOM 1108 C C . LEU A 1 131 ? 11.057 8.688 -11.990 1.00 90.38 131 LEU A C 1
ATOM 1110 O O . LEU A 1 131 ? 11.043 9.297 -13.054 1.00 90.38 131 LEU A O 1
ATOM 1114 N N . ARG A 1 132 ? 10.221 8.995 -10.992 1.00 89.62 132 ARG A N 1
ATOM 1115 C CA . ARG A 1 132 ? 9.278 10.117 -11.072 1.00 89.62 132 ARG A CA 1
ATOM 1116 C C . ARG A 1 132 ? 9.987 11.449 -11.292 1.00 89.62 132 ARG A C 1
ATOM 1118 O O . ARG A 1 132 ? 9.525 12.229 -12.119 1.00 89.62 132 ARG A O 1
ATOM 1125 N N . ASP A 1 133 ? 11.074 11.703 -10.573 1.00 90.56 133 ASP A N 1
ATOM 1126 C CA . ASP A 1 133 ? 11.838 12.945 -10.695 1.00 90.56 133 ASP A CA 1
ATOM 1127 C C . ASP A 1 133 ? 12.461 13.064 -12.092 1.00 90.56 133 ASP A C 1
ATOM 1129 O O . ASP A 1 133 ? 12.384 14.124 -12.710 1.00 90.56 133 ASP A O 1
ATOM 1133 N N . ILE A 1 134 ? 12.982 11.956 -12.636 1.00 89.69 134 ILE A N 1
ATOM 1134 C CA . ILE A 1 134 ? 13.486 11.898 -14.015 1.00 89.69 134 ILE A CA 1
ATOM 1135 C C . ILE A 1 134 ? 12.358 12.182 -15.011 1.00 89.69 134 ILE A C 1
ATOM 1137 O O . ILE A 1 134 ? 12.488 13.093 -15.817 1.00 89.69 134 ILE A O 1
ATOM 1141 N N . ILE A 1 135 ? 11.234 11.461 -14.946 1.00 88.31 135 ILE A N 1
ATOM 1142 C CA . ILE A 1 135 ? 10.112 11.674 -15.876 1.00 88.31 135 ILE A CA 1
ATOM 1143 C C . ILE A 1 135 ? 9.626 13.125 -15.794 1.00 88.31 135 ILE A C 1
ATOM 1145 O O . ILE A 1 135 ? 9.472 13.774 -16.815 1.00 88.31 135 ILE A O 1
ATOM 1149 N N . THR A 1 136 ? 9.479 13.682 -14.590 1.00 87.00 136 THR A N 1
ATOM 1150 C CA . THR A 1 136 ? 9.015 15.069 -14.402 1.00 87.00 136 THR A CA 1
ATOM 1151 C C . THR A 1 136 ? 9.990 16.091 -14.991 1.00 87.00 136 THR A C 1
ATOM 1153 O O . THR A 1 136 ? 9.565 17.139 -15.472 1.00 87.00 136 THR A O 1
ATOM 1156 N N . ALA A 1 137 ? 11.293 15.800 -14.973 1.00 86.44 137 ALA A N 1
ATOM 1157 C CA . ALA A 1 137 ? 12.305 16.651 -15.589 1.00 86.44 137 ALA A CA 1
ATOM 1158 C C . ALA A 1 137 ? 12.272 16.617 -17.130 1.00 86.44 137 ALA A C 1
ATOM 1160 O O . ALA A 1 137 ? 12.748 17.566 -17.753 1.00 86.44 137 ALA A O 1
ATOM 1161 N N . TYR A 1 138 ? 11.722 15.558 -17.738 1.00 76.25 138 TYR A N 1
ATOM 1162 C CA . TYR A 1 138 ? 11.772 15.323 -19.188 1.00 76.25 138 TYR A CA 1
ATOM 1163 C C . TYR A 1 138 ? 10.404 15.256 -19.904 1.00 76.25 138 TYR A C 1
ATOM 1165 O O . TYR A 1 138 ? 10.398 15.357 -21.131 1.00 76.25 138 TYR A O 1
ATOM 1173 N N . GLY A 1 139 ? 9.274 15.178 -19.186 1.00 54.84 139 GLY A N 1
ATOM 1174 C CA . GLY A 1 139 ? 7.902 15.197 -19.728 1.00 54.84 139 GLY A CA 1
ATOM 1175 C C . GLY A 1 139 ? 7.174 13.863 -19.635 1.00 54.84 139 GLY A C 1
ATOM 1176 O O . GLY A 1 139 ? 7.470 12.980 -20.468 1.00 54.84 139 GLY A O 1
#

Secondary structure (DSSP, 8-state):
-HHHHHHHHHHHHHTT-SEEEEEEEEEEEEE-SSSEEEEEE-SS-EEEEEE-GGG---TT-EEEEEEE-TT--HHHHHH-EEEEEEEEEEPPPP--HHHHHHHHHHHH---HHHHHHHHHHHH-PPPPHHHHHHHHHH-

Sequence (139 aa):
MINILFNYLSYKELKKEYIFETKAEVLNIYPKEKFDVIKLKGDGFEFFASFSKDENIKKLDFLNVVFDTRNITFYTYLKGFFTKILYFERGEKNNSVKEKIIKNIEENHDDFMIRELFNALFLAIPVSSQLRDIITAYG

Radius of gyration: 16.77 Å; chains: 1; bounding box: 43×34×39 Å

Organism: NCBI:txid28198